Protein AF-A0A9D9R8S7-F1 (afdb_monomer)

Foldseek 3Di:
DKWFWADPVRATQWIKDDDADVPGPFKDWMATDGDHPDQDPVCVVVNVQSVVVNVLPGKMWGDDPPDPKIFIAGPVRDTQWIDDPQWTAGPNDIIGTDDPPDDD

Mean predicted aligned error: 4.28 Å

Secondary structure (DSSP, 8-state):
-EEEEE-TT--EEEEEEEEEETTEEEEEEEEEEE--SS--GGGHHHHHHHHHHHTT-SEEEEEPTTSS-EEEEETT--EEEEEETTEEEETTEEEEEEE-TT--

Sequence (104 aa):
MNYALQTLNGQHLGFLVMAADDGDATAGQCLFRAQSSDPADTALAEYQTLAEVAALSPLYWRFQPGQAVAQIFSAEDALLGHIKDEWLYLSGRQYQLVDLVGIL

Radius of gyration: 13.19 Å; Cα contacts (8 Å, |Δi|>4): 215; chains: 1; bounding box: 31×28×32 Å

Nearest PDB structures (foldseek):
  1zuo-assembly2_B  TM=3.517E-01  e=2.664E+00  Homo sapiens
  1zxu-assembly1_A  TM=3.646E-01  e=2.974E+00  Arabidopsis thaliana
  8vjk-assembly1_B  TM=2.239E-01  e=8.944E+00  Mus musculus

Solvent-accessible surface area (backbone atoms only — not comparable to full-atom values): 5704 Å² total; per-residue (Å²): 91,50,26,39,30,19,41,94,86,66,51,64,36,25,38,40,41,42,45,62,40,93,95,35,92,54,33,28,43,38,47,53,43,60,48,57,97,72,66,51,83,94,42,40,66,55,38,49,53,42,40,57,59,33,70,49,65,61,29,33,37,34,49,43,89,97,48,90,32,39,36,32,25,38,78,83,70,46,80,49,34,37,35,46,95,60,32,38,36,46,85,92,38,70,30,40,52,42,74,60,84,82,85,125

Structure (mmCIF, N/CA/C/O backbone):
data_AF-A0A9D9R8S7-F1
#
_entry.id   AF-A0A9D9R8S7-F1
#
loop_
_atom_site.group_PDB
_atom_site.id
_atom_site.type_symbol
_atom_site.label_atom_id
_atom_site.label_alt_id
_atom_site.label_comp_id
_atom_site.label_asym_id
_atom_site.label_entity_id
_atom_site.label_seq_id
_atom_site.pdbx_PDB_ins_code
_atom_site.Cartn_x
_atom_site.Cartn_y
_atom_site.Cartn_z
_atom_site.occupancy
_atom_site.B_iso_or_equiv
_atom_site.auth_seq_id
_atom_site.auth_comp_id
_atom_site.auth_asym_id
_atom_site.auth_atom_id
_atom_site.pdbx_PDB_model_num
ATOM 1 N N . MET A 1 1 ? -1.588 -3.473 -11.617 1.00 86.12 1 MET A N 1
ATOM 2 C CA . MET A 1 1 ? -2.589 -4.023 -10.677 1.00 86.12 1 MET A CA 1
ATOM 3 C C . MET A 1 1 ? -3.273 -2.859 -9.982 1.00 86.12 1 MET A C 1
ATOM 5 O O . MET A 1 1 ? -2.578 -1.908 -9.639 1.00 86.12 1 MET A O 1
ATOM 9 N N . ASN A 1 2 ? -4.597 -2.903 -9.822 1.00 91.75 2 ASN A N 1
ATOM 10 C CA . ASN A 1 2 ? -5.381 -1.819 -9.224 1.00 91.75 2 ASN A CA 1
ATOM 11 C C . ASN A 1 2 ? -6.215 -2.378 -8.073 1.00 91.75 2 ASN A C 1
ATOM 13 O O . ASN A 1 2 ? -6.975 -3.320 -8.270 1.00 91.75 2 ASN A O 1
ATOM 17 N N . TYR A 1 3 ? -6.101 -1.772 -6.898 1.00 94.81 3 TYR A N 1
ATOM 18 C CA . TYR A 1 3 ? -6.790 -2.212 -5.692 1.00 94.81 3 TYR A CA 1
ATOM 19 C C . TYR A 1 3 ? -7.591 -1.066 -5.087 1.00 94.81 3 TYR A C 1
ATOM 21 O O . TYR A 1 3 ? -7.123 0.075 -5.033 1.00 94.81 3 TYR A O 1
ATOM 29 N N . ALA A 1 4 ? -8.774 -1.380 -4.572 1.00 95.00 4 ALA A N 1
ATOM 30 C CA . ALA A 1 4 ? -9.400 -0.572 -3.540 1.00 95.00 4 ALA A CA 1
ATOM 31 C C . ALA A 1 4 ? -8.755 -0.891 -2.185 1.00 95.00 4 ALA A C 1
ATOM 33 O O . ALA A 1 4 ? -8.424 -2.040 -1.893 1.00 95.00 4 ALA A O 1
ATOM 34 N N . LEU A 1 5 ? -8.602 0.140 -1.361 1.00 95.69 5 LEU A N 1
ATOM 35 C CA . LEU A 1 5 ? -8.109 0.061 0.006 1.00 95.69 5 LEU A CA 1
ATOM 36 C C . LEU A 1 5 ? -9.284 0.199 0.957 1.00 95.69 5 LEU A C 1
ATOM 38 O O . LEU A 1 5 ? -10.045 1.170 0.877 1.00 95.69 5 LEU A O 1
ATOM 42 N N . GLN A 1 6 ? -9.428 -0.773 1.849 1.00 94.69 6 GLN A N 1
ATOM 43 C CA . GLN A 1 6 ? -10.489 -0.786 2.845 1.00 94.69 6 GLN A CA 1
ATOM 44 C C . GLN A 1 6 ? -9.929 -1.029 4.245 1.00 94.69 6 GLN A C 1
ATOM 46 O O . GLN A 1 6 ? -8.877 -1.642 4.421 1.00 94.69 6 GLN A O 1
ATOM 51 N N . THR A 1 7 ? -10.636 -0.556 5.261 1.00 92.12 7 THR A N 1
ATOM 52 C CA . THR A 1 7 ? -10.447 -1.017 6.641 1.00 92.12 7 THR A CA 1
ATOM 53 C C . THR A 1 7 ? -10.895 -2.476 6.798 1.00 92.12 7 THR A C 1
ATOM 55 O O . THR A 1 7 ? -11.617 -3.022 5.966 1.00 92.12 7 THR A O 1
ATOM 58 N N . LEU A 1 8 ? -10.569 -3.086 7.943 1.00 87.69 8 LEU A N 1
ATOM 59 C CA . LEU A 1 8 ? -11.052 -4.422 8.334 1.00 87.69 8 LEU A CA 1
ATOM 60 C C . LEU A 1 8 ? -12.585 -4.562 8.363 1.00 87.69 8 LEU A C 1
ATOM 62 O O . LEU A 1 8 ? -13.097 -5.666 8.216 1.00 87.69 8 LEU A O 1
ATOM 66 N N . ASN A 1 9 ? -13.324 -3.469 8.576 1.00 87.38 9 ASN A N 1
ATOM 67 C CA . ASN A 1 9 ? -14.790 -3.471 8.565 1.00 87.38 9 ASN A CA 1
ATOM 68 C C . ASN A 1 9 ? -15.392 -3.103 7.193 1.00 87.38 9 ASN A C 1
ATOM 70 O O . ASN A 1 9 ? -16.600 -2.894 7.106 1.00 87.38 9 ASN A O 1
ATOM 74 N N . GLY A 1 10 ? -14.575 -3.031 6.135 1.00 8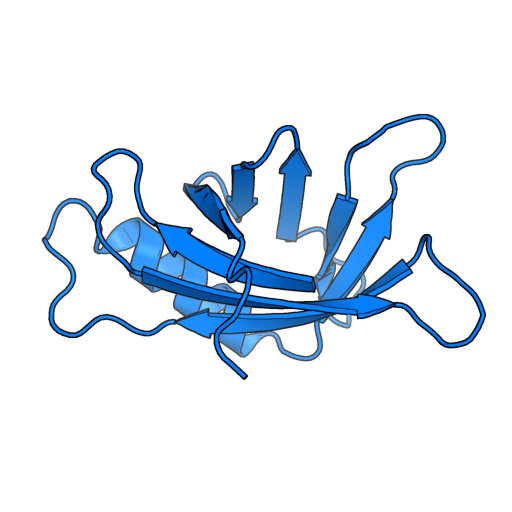8.31 10 GLY A N 1
ATOM 75 C CA . GLY A 1 10 ? -15.025 -2.808 4.758 1.00 88.31 10 GLY A CA 1
ATOM 76 C C . GLY A 1 10 ? -15.269 -1.343 4.382 1.00 88.31 10 GLY A C 1
ATOM 77 O O . GLY A 1 10 ? -15.839 -1.068 3.327 1.00 88.31 10 GLY A O 1
ATOM 78 N N . GLN A 1 11 ? -14.854 -0.380 5.211 1.00 91.12 11 GLN A N 1
ATOM 79 C CA . GLN A 1 11 ? -14.941 1.035 4.856 1.00 91.12 11 GLN A CA 1
ATOM 80 C C . GLN A 1 11 ? -13.883 1.377 3.807 1.00 91.12 11 GLN A C 1
ATOM 82 O O . GLN A 1 11 ? -12.693 1.162 4.022 1.00 91.12 11 GLN A O 1
ATOM 87 N N . HIS A 1 12 ? -14.316 1.940 2.680 1.00 92.94 12 HIS A N 1
ATOM 88 C CA . HIS A 1 12 ? -13.419 2.384 1.618 1.00 92.94 12 HIS A CA 1
ATOM 89 C C . HIS A 1 12 ? -12.611 3.618 2.038 1.00 92.94 12 HIS A C 1
ATOM 91 O O . HIS A 1 12 ? -13.176 4.604 2.512 1.00 92.94 12 HIS A O 1
ATOM 97 N N . LEU A 1 13 ? -11.293 3.557 1.835 1.00 94.69 13 LEU A N 1
ATOM 98 C CA . LEU A 1 13 ? -10.346 4.621 2.181 1.00 94.69 13 LEU A CA 1
ATOM 99 C C . LEU A 1 13 ? -9.619 5.203 0.971 1.00 94.69 13 LEU A C 1
ATOM 101 O O . LEU A 1 13 ? -9.052 6.293 1.068 1.00 94.69 13 LEU A O 1
ATOM 105 N N . GLY A 1 14 ? -9.610 4.492 -0.155 1.00 94.56 14 GLY A N 1
ATOM 106 C CA . GLY A 1 14 ? -8.935 4.949 -1.356 1.00 94.56 14 GLY A CA 1
ATOM 107 C C . GLY A 1 14 ? -8.476 3.822 -2.266 1.00 94.56 14 GLY A C 1
ATOM 108 O O . GLY A 1 14 ? -9.045 2.732 -2.274 1.00 94.56 14 GLY A O 1
ATOM 109 N N . PHE A 1 15 ? -7.425 4.093 -3.034 1.00 95.69 15 PHE A N 1
ATOM 110 C CA . PHE A 1 15 ? -6.927 3.200 -4.075 1.00 95.69 15 PHE A CA 1
ATOM 111 C C . PHE A 1 15 ? -5.407 3.062 -4.044 1.00 95.69 15 PHE A C 1
ATOM 113 O O . PHE A 1 15 ? -4.695 3.998 -3.674 1.00 95.69 15 PHE A O 1
ATOM 120 N N . LEU A 1 16 ? -4.936 1.905 -4.503 1.00 96.19 16 LEU A N 1
ATOM 121 C CA . LEU A 1 16 ? -3.544 1.615 -4.823 1.00 96.19 16 LEU A CA 1
ATOM 122 C C . LEU A 1 16 ? -3.457 1.179 -6.287 1.00 96.19 16 LEU A C 1
ATOM 124 O O . LEU A 1 16 ? -4.104 0.218 -6.699 1.00 96.19 16 LEU A O 1
ATOM 128 N N . VAL A 1 17 ? -2.619 1.861 -7.058 1.00 95.19 17 VAL A N 1
ATOM 129 C CA . VAL A 1 17 ? -2.231 1.464 -8.414 1.0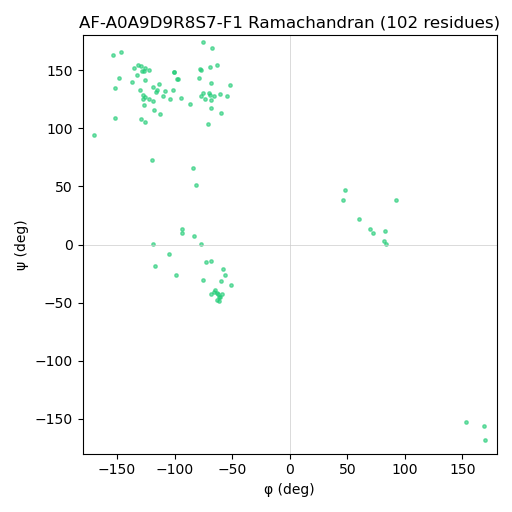0 95.19 17 VAL A CA 1
ATOM 130 C C . VAL A 1 17 ? -0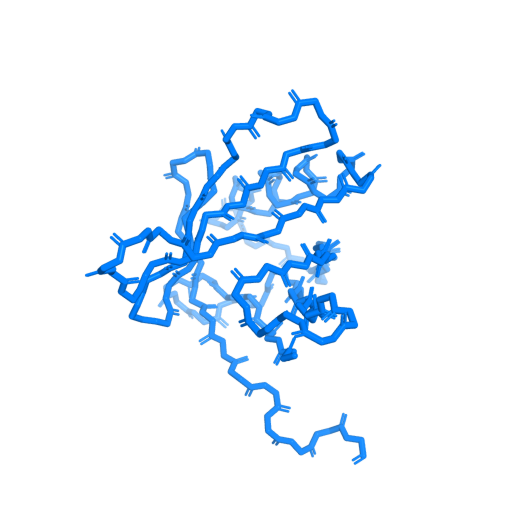.774 1.033 -8.379 1.00 95.19 17 VAL A C 1
ATOM 132 O O . VAL A 1 17 ? 0.073 1.782 -7.906 1.00 95.19 17 VAL A O 1
ATOM 135 N N . MET A 1 18 ? -0.477 -0.159 -8.886 1.00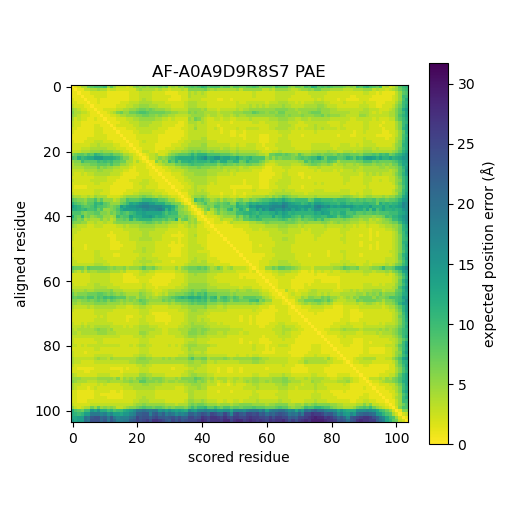 94.56 18 MET A N 1
ATOM 136 C CA . MET A 1 18 ? 0.883 -0.679 -9.037 1.00 94.56 18 MET A CA 1
ATOM 137 C C . MET A 1 18 ? 1.168 -0.935 -10.514 1.00 94.56 18 MET A C 1
ATOM 139 O O . MET A 1 18 ? 0.450 -1.705 -11.163 1.00 94.56 18 MET A O 1
ATOM 143 N N . ALA A 1 19 ? 2.223 -0.318 -11.030 1.00 95.00 19 ALA A N 1
ATOM 144 C CA . ALA A 1 19 ? 2.754 -0.540 -12.367 1.00 95.00 19 ALA A CA 1
ATOM 145 C C . ALA A 1 19 ? 4.156 -1.143 -12.245 1.00 95.00 19 ALA A C 1
ATOM 147 O O . ALA A 1 19 ? 4.950 -0.674 -11.435 1.00 95.00 19 ALA A O 1
ATOM 148 N N . ALA A 1 20 ? 4.428 -2.202 -13.004 1.00 95.44 20 ALA A N 1
ATOM 149 C CA . ALA A 1 20 ? 5.766 -2.775 -13.098 1.00 95.44 20 ALA A CA 1
ATOM 150 C C . ALA A 1 20 ? 6.640 -1.912 -14.012 1.00 95.44 20 ALA A C 1
ATOM 152 O O . ALA A 1 20 ? 6.115 -1.286 -14.936 1.00 95.44 20 ALA A O 1
ATOM 153 N N . ASP A 1 21 ? 7.943 -1.892 -13.756 1.00 93.50 21 ASP A N 1
ATOM 154 C CA . ASP A 1 21 ? 8.898 -1.269 -14.667 1.00 93.50 21 ASP A CA 1
ATOM 155 C C . ASP A 1 21 ? 9.010 -2.086 -15.964 1.00 93.50 21 ASP A C 1
ATOM 157 O O . ASP A 1 21 ? 8.777 -3.300 -16.001 1.00 93.50 21 ASP A O 1
ATOM 161 N N . ASP A 1 22 ? 9.364 -1.412 -17.059 1.00 89.12 22 ASP A N 1
ATOM 162 C CA . ASP A 1 22 ? 9.462 -2.045 -18.373 1.00 89.12 22 ASP A CA 1
ATOM 163 C C . ASP A 1 22 ? 10.485 -3.193 -18.357 1.00 89.12 22 ASP A C 1
ATOM 165 O O . ASP A 1 22 ? 11.692 -2.991 -18.228 1.00 89.12 22 ASP A O 1
ATOM 169 N N . GLY A 1 23 ? 9.985 -4.420 -18.523 1.00 85.44 23 GLY A N 1
ATOM 170 C CA . GLY A 1 23 ? 10.802 -5.634 -18.550 1.00 85.44 23 GLY A CA 1
ATOM 171 C C . GLY A 1 23 ? 11.163 -6.219 -17.180 1.00 85.44 23 GLY A C 1
ATOM 172 O O . GLY A 1 23 ? 11.806 -7.269 -17.155 1.00 85.44 23 GLY A O 1
ATOM 173 N N . ASP A 1 24 ? 10.721 -5.621 -16.069 1.00 88.00 24 ASP A N 1
ATOM 174 C CA . ASP A 1 24 ? 10.927 -6.151 -14.717 1.00 88.00 24 ASP A CA 1
ATOM 175 C C . ASP A 1 24 ? 9.599 -6.286 -13.960 1.00 88.00 24 ASP A C 1
ATOM 177 O O . ASP A 1 24 ? 9.018 -5.324 -13.473 1.00 88.00 24 ASP A O 1
ATOM 181 N N . ALA A 1 25 ? 9.123 -7.525 -13.818 1.00 87.69 25 ALA A N 1
ATOM 182 C CA . ALA A 1 25 ? 7.906 -7.827 -13.065 1.00 87.69 25 ALA A CA 1
ATOM 183 C C . ALA A 1 25 ? 8.107 -7.800 -11.537 1.00 87.69 25 ALA A C 1
ATOM 185 O O . ALA A 1 25 ? 7.171 -8.111 -10.797 1.00 87.69 25 ALA A O 1
ATOM 186 N N . THR A 1 26 ? 9.317 -7.505 -11.055 1.00 92.12 26 THR A N 1
ATOM 187 C CA . THR A 1 26 ? 9.672 -7.565 -9.635 1.00 92.12 26 THR A CA 1
ATOM 188 C C . THR A 1 26 ? 9.792 -6.216 -8.952 1.00 92.12 26 THR A C 1
ATOM 190 O O . THR A 1 26 ? 9.876 -6.175 -7.722 1.00 92.12 26 THR A O 1
ATOM 193 N N . ALA A 1 27 ? 9.737 -5.132 -9.716 1.00 95.25 27 ALA A N 1
ATOM 194 C CA . ALA A 1 27 ? 9.762 -3.776 -9.211 1.00 95.25 27 ALA A CA 1
ATOM 195 C C . ALA A 1 27 ? 8.915 -2.852 -10.086 1.00 95.25 27 ALA A C 1
ATOM 197 O O . ALA A 1 27 ? 8.526 -3.193 -11.203 1.00 95.25 27 ALA A O 1
ATOM 198 N N . GLY A 1 28 ? 8.621 -1.672 -9.559 1.00 96.62 28 GLY A N 1
ATOM 199 C CA . GLY A 1 28 ? 8.063 -0.594 -10.349 1.00 96.62 28 GLY A CA 1
ATOM 200 C C . GLY A 1 28 ? 7.554 0.560 -9.512 1.00 96.62 28 GLY A C 1
ATOM 201 O O . GLY A 1 28 ? 7.973 0.771 -8.373 1.00 96.62 28 GLY A O 1
ATOM 202 N N . GLN A 1 29 ? 6.624 1.317 -10.081 1.00 96.94 29 GLN A N 1
ATOM 203 C CA . GLN A 1 29 ? 6.024 2.482 -9.442 1.00 96.94 29 GLN A CA 1
ATOM 204 C C . GLN A 1 29 ? 4.654 2.151 -8.865 1.00 96.94 29 GLN A C 1
ATOM 206 O O . GLN A 1 29 ? 3.900 1.328 -9.395 1.00 96.94 29 GLN A O 1
ATOM 211 N N . CYS A 1 30 ? 4.301 2.822 -7.775 1.00 96.38 30 CYS A N 1
ATOM 212 C CA . CYS A 1 30 ? 2.953 2.772 -7.239 1.00 96.38 30 CYS A CA 1
ATOM 213 C C . CYS A 1 30 ? 2.407 4.162 -6.925 1.00 96.38 30 CYS A C 1
ATOM 215 O O . CYS A 1 30 ? 3.144 5.101 -6.637 1.00 96.38 30 CYS A O 1
ATOM 217 N N . LEU A 1 31 ? 1.084 4.272 -6.948 1.00 96.31 31 LEU A N 1
ATOM 218 C CA . LEU A 1 31 ? 0.351 5.474 -6.588 1.00 96.31 31 LEU A CA 1
ATOM 219 C C . LEU A 1 31 ? -0.709 5.116 -5.552 1.00 96.31 31 LEU A C 1
ATOM 221 O O . LEU A 1 31 ? -1.527 4.222 -5.781 1.00 96.31 31 LEU A O 1
ATOM 225 N N . PHE A 1 32 ? -0.729 5.864 -4.453 1.00 95.75 32 PHE A N 1
ATOM 226 C CA . PHE A 1 32 ? -1.855 5.873 -3.529 1.00 95.75 32 PHE A CA 1
ATOM 227 C C . PHE A 1 32 ? 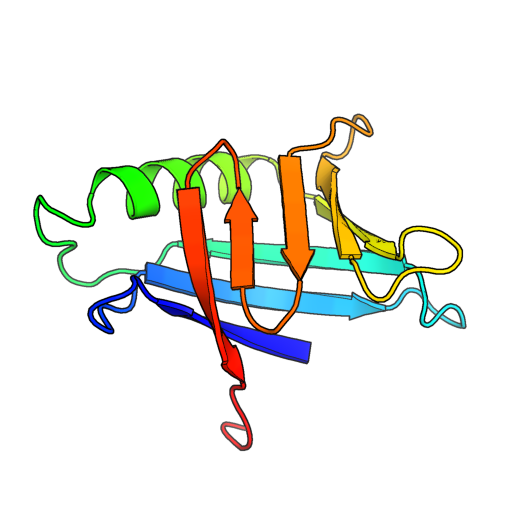-2.748 7.070 -3.810 1.00 95.75 32 PHE A C 1
ATOM 229 O O . PHE A 1 32 ? -2.278 8.175 -4.078 1.00 95.75 32 PHE A O 1
ATOM 236 N N . ARG A 1 33 ? -4.054 6.859 -3.688 1.00 95.00 33 ARG A N 1
ATOM 237 C CA . ARG A 1 33 ? -5.038 7.936 -3.666 1.00 95.00 33 ARG A CA 1
ATOM 238 C C . ARG A 1 33 ? -5.937 7.743 -2.460 1.00 95.00 33 ARG A C 1
ATOM 240 O O . ARG A 1 33 ? -6.775 6.849 -2.479 1.00 95.00 33 ARG A O 1
ATOM 247 N N . ALA A 1 34 ? -5.787 8.590 -1.446 1.00 93.44 34 ALA A N 1
ATOM 248 C CA . ALA A 1 34 ? -6.756 8.672 -0.361 1.00 93.44 34 ALA A CA 1
ATOM 249 C C . ALA A 1 34 ? -8.071 9.255 -0.904 1.00 93.44 34 ALA A C 1
ATOM 251 O O . ALA A 1 34 ? -8.083 10.320 -1.526 1.00 93.44 34 ALA A O 1
ATOM 252 N N . GLN A 1 35 ? -9.171 8.534 -0.720 1.00 91.38 35 GLN A N 1
ATOM 253 C CA . GLN A 1 35 ? -10.498 8.954 -1.149 1.00 91.38 35 GLN A CA 1
ATOM 254 C C . GLN A 1 35 ? -11.549 8.328 -0.233 1.00 91.38 35 GLN A C 1
ATOM 256 O O . GLN A 1 35 ? -11.820 7.134 -0.299 1.00 91.38 35 GL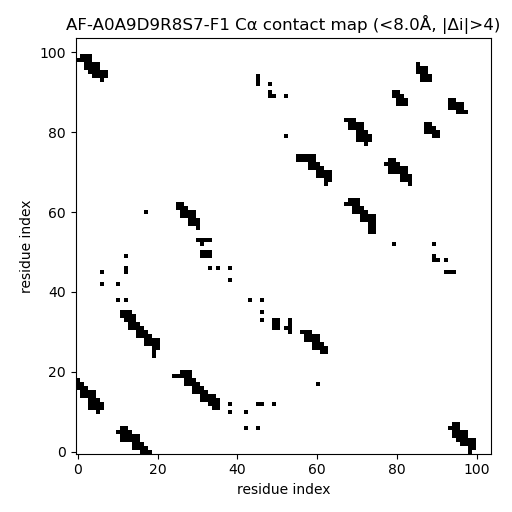N A O 1
ATOM 261 N N . SER A 1 36 ? -12.172 9.162 0.595 1.00 84.38 36 SER A N 1
ATOM 262 C CA . SER A 1 36 ? -13.309 8.789 1.433 1.00 84.38 36 SER A CA 1
ATOM 263 C C . SER A 1 36 ? -14.353 9.900 1.372 1.00 84.38 36 SER A C 1
ATOM 265 O O . SER A 1 36 ? -13.996 11.077 1.329 1.00 84.38 36 SER A O 1
ATOM 267 N N . SER A 1 37 ? -15.636 9.539 1.316 1.00 70.31 37 SER A N 1
ATOM 268 C CA . SER A 1 37 ? -16.740 10.508 1.339 1.00 70.31 37 SER A CA 1
ATOM 269 C C . SER A 1 37 ? -16.987 11.077 2.736 1.00 70.31 37 SER A C 1
ATOM 271 O O . SER A 1 37 ? -17.433 12.213 2.845 1.00 70.31 37 SER A O 1
ATOM 273 N N . ASP A 1 38 ? -16.702 10.282 3.770 1.00 75.94 38 ASP A N 1
ATOM 274 C CA . ASP A 1 38 ? -16.749 10.644 5.189 1.00 75.94 38 ASP A CA 1
ATOM 275 C C . ASP A 1 38 ? -16.098 9.492 5.987 1.00 75.94 38 ASP A C 1
ATOM 277 O O . ASP A 1 38 ? -16.736 8.451 6.198 1.00 75.94 38 ASP A O 1
ATOM 281 N N . PRO A 1 39 ? -14.789 9.550 6.306 1.00 75.00 39 PRO A N 1
ATOM 282 C CA . PRO A 1 39 ? -14.165 8.502 7.099 1.00 75.00 39 PRO A CA 1
ATOM 283 C C . PRO A 1 39 ? -14.782 8.520 8.500 1.00 75.00 39 PRO A C 1
ATOM 285 O O . PRO A 1 39 ? -14.807 9.556 9.155 1.00 75.00 39 PRO A O 1
ATOM 288 N N . ALA A 1 40 ? -15.259 7.367 8.975 1.00 80.50 40 ALA A N 1
ATOM 289 C CA . ALA A 1 40 ? -15.735 7.269 10.349 1.00 80.50 40 ALA A CA 1
ATOM 290 C C . ALA A 1 40 ? -14.555 7.544 11.291 1.00 80.50 40 ALA A C 1
ATOM 292 O O . ALA A 1 40 ? -13.412 7.261 10.926 1.00 80.50 40 ALA A O 1
ATOM 293 N N . ASP A 1 41 ? -14.807 8.010 12.517 1.00 78.06 41 ASP A N 1
ATOM 294 C CA . ASP A 1 41 ? -13.738 8.268 13.499 1.00 78.06 41 ASP A CA 1
ATOM 295 C C . ASP A 1 41 ? -12.797 7.063 13.670 1.00 78.06 41 ASP A C 1
ATOM 297 O O . ASP A 1 41 ? -11.585 7.212 13.818 1.00 78.06 41 ASP A O 1
ATOM 301 N N . THR A 1 42 ? -13.345 5.848 13.569 1.00 80.12 42 THR A N 1
ATOM 302 C CA . THR A 1 42 ? -12.601 4.584 13.661 1.00 80.12 42 THR A CA 1
ATOM 303 C C . THR A 1 42 ? -11.656 4.310 12.492 1.00 80.12 42 THR A C 1
ATOM 305 O O . THR A 1 42 ? -10.849 3.395 12.595 1.00 80.12 42 THR A O 1
ATOM 308 N N . ALA A 1 43 ? -11.787 5.040 11.386 1.00 88.00 43 ALA A N 1
ATOM 309 C CA . ALA A 1 43 ? -10.996 4.898 10.165 1.00 88.00 43 ALA A CA 1
ATOM 310 C C . ALA A 1 43 ? -10.204 6.172 9.816 1.00 88.00 43 ALA A C 1
ATOM 312 O O . ALA A 1 43 ? -9.518 6.230 8.793 1.00 88.00 43 ALA A O 1
ATOM 313 N N . LEU A 1 44 ? -10.322 7.219 10.642 1.00 90.56 44 LEU A N 1
ATOM 314 C CA . LEU A 1 44 ? -9.702 8.516 10.396 1.00 90.56 44 LEU A CA 1
ATOM 315 C C . LEU A 1 44 ? -8.174 8.423 10.412 1.00 90.56 44 LEU A C 1
ATOM 317 O O . LEU A 1 44 ? -7.517 9.042 9.579 1.00 90.56 44 LEU A O 1
ATOM 321 N N . ALA A 1 45 ? -7.609 7.630 11.324 1.00 91.88 45 ALA A N 1
ATOM 322 C CA . ALA A 1 45 ? -6.164 7.474 11.435 1.00 91.88 45 ALA A CA 1
ATOM 323 C C . ALA A 1 45 ? -5.573 6.733 10.223 1.00 91.88 45 ALA A C 1
ATOM 325 O O . ALA A 1 45 ? -4.551 7.145 9.683 1.00 91.88 45 ALA A O 1
ATOM 326 N N . GLU A 1 46 ? -6.236 5.674 9.759 1.00 93.56 46 GLU A N 1
ATOM 327 C CA . GLU A 1 46 ? -5.895 4.948 8.535 1.00 93.56 46 GLU A CA 1
ATOM 328 C C . GLU A 1 46 ? -6.000 5.874 7.317 1.00 93.56 46 GLU A C 1
ATOM 330 O O . GLU A 1 46 ? -5.092 5.934 6.492 1.00 93.56 46 GLU A O 1
ATOM 335 N N . TYR A 1 47 ? -7.071 6.664 7.220 1.00 94.31 47 TYR A N 1
ATOM 336 C CA . TYR A 1 47 ? -7.224 7.640 6.143 1.00 94.31 47 TYR A CA 1
ATOM 337 C C . TYR A 1 47 ? -6.105 8.697 6.143 1.00 94.31 47 TYR A C 1
ATOM 339 O O . TYR A 1 47 ? -5.539 8.990 5.091 1.00 94.31 47 TYR A O 1
ATOM 347 N N . GLN A 1 48 ? -5.757 9.249 7.310 1.00 94.50 48 GLN A N 1
ATOM 348 C CA . GLN A 1 48 ? -4.683 10.238 7.455 1.00 94.50 48 GLN A CA 1
ATOM 349 C C . GLN A 1 48 ? -3.323 9.657 7.064 1.00 94.50 48 GLN A C 1
ATOM 351 O O . GLN A 1 48 ? -2.630 10.248 6.241 1.00 94.50 48 GLN A O 1
ATOM 356 N N . THR A 1 49 ? -2.978 8.467 7.565 1.00 94.88 49 THR A N 1
ATOM 357 C CA . THR A 1 49 ? -1.740 7.773 7.181 1.00 94.88 49 THR A CA 1
ATOM 358 C C . THR A 1 49 ? -1.683 7.514 5.675 1.00 94.88 49 THR A C 1
ATOM 360 O O . THR A 1 49 ? -0.646 7.736 5.050 1.00 94.88 49 THR A O 1
ATOM 363 N N . LEU A 1 50 ? -2.788 7.082 5.060 1.00 95.44 50 LEU A N 1
ATOM 364 C CA . LEU A 1 50 ? -2.851 6.885 3.613 1.00 95.44 50 LEU A CA 1
ATOM 365 C C . LEU A 1 50 ? -2.640 8.200 2.846 1.00 95.44 50 LEU A C 1
ATOM 367 O O . LEU A 1 50 ? -1.918 8.213 1.850 1.00 95.44 50 LEU A O 1
ATOM 371 N N . ALA A 1 51 ? -3.249 9.298 3.299 1.00 94.88 51 ALA A N 1
ATOM 372 C CA . ALA A 1 51 ? -3.106 10.614 2.679 1.00 94.88 51 ALA A CA 1
ATOM 373 C C . ALA A 1 51 ? -1.674 11.162 2.794 1.00 94.88 51 ALA A C 1
ATOM 375 O O . ALA A 1 51 ? -1.147 11.703 1.823 1.00 94.88 51 ALA A O 1
ATOM 376 N N . GLU A 1 52 ? -1.030 10.979 3.947 1.00 95.19 52 GLU A N 1
ATOM 377 C CA . GLU A 1 52 ? 0.371 11.344 4.172 1.00 95.19 52 GLU A CA 1
ATOM 378 C C . GLU A 1 52 ? 1.304 10.568 3.243 1.00 95.19 52 GLU A C 1
ATOM 380 O O . GLU A 1 52 ? 2.128 11.169 2.558 1.00 95.19 52 GLU A O 1
ATOM 385 N N . VAL A 1 53 ? 1.139 9.245 3.151 1.00 95.19 53 VAL A N 1
ATOM 386 C CA . VAL A 1 53 ? 1.945 8.412 2.247 1.00 95.19 53 VAL A CA 1
ATOM 387 C C . VAL A 1 53 ? 1.698 8.788 0.785 1.00 9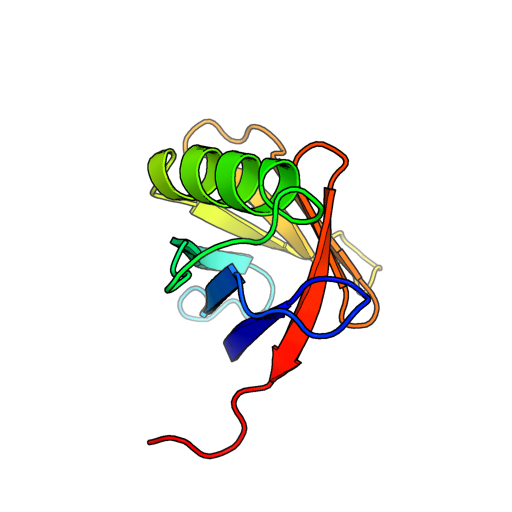5.19 53 VAL A C 1
ATOM 389 O O . VAL A 1 53 ? 2.652 8.902 0.019 1.00 95.19 53 VAL A O 1
ATOM 392 N N . ALA A 1 54 ? 0.448 9.044 0.390 1.00 94.50 54 ALA A N 1
ATOM 393 C CA . ALA A 1 54 ? 0.114 9.483 -0.966 1.00 94.50 54 ALA A CA 1
ATOM 394 C C . ALA A 1 54 ? 0.804 10.805 -1.354 1.00 94.50 54 ALA A C 1
ATOM 396 O O . ALA A 1 54 ? 1.144 11.002 -2.521 1.00 94.50 54 ALA A O 1
ATOM 397 N N . ALA A 1 55 ? 1.050 11.694 -0.387 1.00 95.12 55 ALA A N 1
ATOM 398 C CA . ALA A 1 55 ? 1.732 12.966 -0.614 1.00 95.12 55 ALA A CA 1
ATOM 399 C C . ALA A 1 55 ? 3.246 12.824 -0.871 1.00 95.12 55 ALA A C 1
ATOM 401 O O . ALA A 1 55 ? 3.856 13.762 -1.377 1.00 95.12 55 ALA A O 1
ATOM 402 N N . LEU A 1 56 ? 3.849 11.664 -0.577 1.00 94.56 56 LEU A N 1
ATOM 403 C CA . LEU A 1 56 ? 5.279 11.387 -0.786 1.00 94.56 56 LEU A CA 1
ATOM 404 C C . LEU A 1 56 ? 5.626 10.958 -2.225 1.00 94.56 56 LEU A C 1
ATOM 406 O O . LEU A 1 56 ? 6.755 10.550 -2.482 1.00 94.56 56 LEU A O 1
ATOM 410 N N . SER A 1 57 ? 4.663 11.021 -3.150 1.00 89.31 57 SER A N 1
ATOM 411 C CA . SER A 1 57 ? 4.843 10.650 -4.558 1.00 89.31 57 SER A CA 1
ATOM 412 C C . SER A 1 57 ? 6.063 11.348 -5.202 1.00 89.31 57 SER A C 1
ATOM 414 O O . SER A 1 57 ? 6.229 12.557 -5.017 1.00 89.31 57 SER A O 1
ATOM 416 N N . PRO A 1 58 ? 6.883 10.644 -6.010 1.00 94.31 58 PRO A N 1
ATOM 417 C CA . PRO A 1 58 ? 6.684 9.276 -6.493 1.00 94.31 58 PRO A CA 1
ATOM 418 C C . PRO A 1 58 ? 7.013 8.201 -5.451 1.00 94.31 58 PRO A C 1
ATOM 420 O O . PRO A 1 58 ? 7.877 8.378 -4.593 1.00 94.31 58 PRO A O 1
ATOM 423 N N . LEU A 1 59 ? 6.322 7.065 -5.563 1.00 97.00 59 LEU A N 1
ATOM 424 C CA . LEU A 1 59 ? 6.527 5.888 -4.724 1.00 97.00 59 LEU A CA 1
ATOM 425 C C . LEU A 1 59 ? 6.864 4.675 -5.579 1.00 97.00 59 LEU A C 1
ATOM 427 O O . LEU A 1 59 ? 6.396 4.537 -6.713 1.00 97.00 59 LEU A O 1
ATOM 431 N N . TYR A 1 60 ? 7.632 3.771 -4.992 1.00 97.44 60 TYR A N 1
ATOM 432 C CA . TYR A 1 60 ? 8.161 2.596 -5.664 1.00 97.44 60 TYR A CA 1
ATOM 433 C C . TYR A 1 60 ? 7.797 1.339 -4.897 1.00 97.44 60 TYR A C 1
ATOM 435 O O . TYR A 1 60 ? 7.647 1.363 -3.676 1.00 97.44 60 TYR A O 1
ATOM 443 N N . TRP A 1 61 ? 7.690 0.225 -5.606 1.00 97.31 61 TRP A N 1
ATOM 444 C CA . TRP A 1 61 ? 7.549 -1.087 -5.003 1.00 97.31 61 TRP A CA 1
ATOM 445 C C . TRP A 1 61 ? 8.610 -2.041 -5.544 1.00 97.31 61 TRP A C 1
ATOM 447 O O . TRP A 1 61 ? 9.037 -1.922 -6.689 1.00 97.31 61 TRP A O 1
ATOM 457 N N . ARG A 1 62 ? 9.037 -2.997 -4.717 1.00 96.94 62 ARG A N 1
ATOM 458 C CA . ARG A 1 62 ? 9.892 -4.120 -5.135 1.00 96.94 62 ARG A CA 1
ATOM 459 C C . ARG A 1 62 ? 9.596 -5.367 -4.318 1.00 96.94 62 ARG A C 1
ATOM 461 O O . ARG A 1 62 ? 9.336 -5.263 -3.118 1.00 96.94 62 ARG A O 1
ATOM 468 N N . PHE A 1 63 ? 9.639 -6.544 -4.934 1.00 95.88 63 PHE A N 1
ATOM 469 C CA . PHE A 1 63 ? 9.546 -7.796 -4.188 1.00 95.88 63 PHE A CA 1
ATOM 470 C C . PHE A 1 63 ? 10.790 -8.008 -3.333 1.00 95.88 63 PHE A C 1
ATOM 472 O O . PHE A 1 63 ? 11.925 -7.792 -3.758 1.00 95.88 63 PHE A O 1
ATOM 479 N N . GLN A 1 64 ? 10.569 -8.491 -2.118 1.00 94.12 64 GLN A N 1
ATOM 480 C CA . GLN A 1 64 ? 11.635 -8.990 -1.278 1.00 94.12 64 GLN A CA 1
ATOM 481 C C . GLN A 1 64 ? 12.185 -10.296 -1.886 1.00 94.12 64 GLN A C 1
ATOM 483 O O . GLN A 1 64 ? 11.411 -11.218 -2.157 1.00 94.12 64 GLN A O 1
ATOM 488 N N . PRO A 1 65 ? 13.510 -10.423 -2.089 1.00 89.88 65 PRO A N 1
ATOM 489 C CA . PRO A 1 65 ? 14.093 -11.614 -2.697 1.00 89.88 65 PRO A CA 1
ATOM 490 C C . PRO A 1 65 ? 13.693 -12.907 -1.977 1.00 89.88 65 PRO A C 1
ATOM 492 O O . PRO A 1 65 ? 13.849 -13.035 -0.762 1.00 89.88 65 PRO A O 1
ATOM 495 N N . GLY A 1 66 ? 13.179 -13.874 -2.742 1.00 89.25 66 GLY A N 1
ATOM 496 C CA . GLY A 1 66 ? 12.759 -15.179 -2.225 1.00 89.25 66 GLY A CA 1
ATOM 497 C C . GLY A 1 66 ? 11.469 -15.164 -1.396 1.00 89.25 66 GLY A C 1
ATOM 498 O O . GLY A 1 66 ? 11.156 -16.172 -0.765 1.00 89.25 66 GLY A O 1
ATOM 499 N N . GLN A 1 67 ? 10.723 -14.055 -1.377 1.00 89.19 67 GLN A N 1
ATOM 500 C CA . GLN A 1 67 ? 9.466 -13.930 -0.642 1.00 89.19 67 GLN A CA 1
ATOM 501 C C . GLN A 1 67 ? 8.370 -13.306 -1.510 1.00 89.19 67 GLN A C 1
ATOM 503 O O . GLN A 1 67 ? 8.618 -12.403 -2.303 1.00 89.19 67 GLN A O 1
ATOM 508 N N . ALA A 1 68 ? 7.127 -13.744 -1.311 1.00 89.00 68 ALA A N 1
ATOM 509 C CA . ALA A 1 68 ? 5.947 -13.133 -1.925 1.00 89.00 68 ALA A CA 1
ATOM 510 C C . ALA A 1 68 ? 5.501 -11.877 -1.144 1.00 89.00 68 ALA A C 1
ATOM 512 O O . ALA A 1 68 ? 4.353 -11.767 -0.721 1.00 89.00 68 ALA A O 1
ATOM 513 N N . VAL A 1 69 ? 6.438 -10.961 -0.885 1.00 94.25 69 VAL A N 1
ATOM 514 C CA . VAL A 1 69 ? 6.211 -9.717 -0.133 1.00 94.25 69 VAL A CA 1
ATOM 515 C C . VAL A 1 69 ? 6.708 -8.554 -0.975 1.00 94.25 69 VAL A C 1
ATOM 517 O O . VAL A 1 69 ? 7.891 -8.509 -1.302 1.00 94.25 69 VAL A O 1
ATOM 520 N N . ALA A 1 70 ? 5.831 -7.614 -1.325 1.00 95.69 70 ALA A N 1
ATOM 521 C CA . ALA A 1 70 ? 6.232 -6.384 -2.010 1.00 95.69 70 ALA A CA 1
ATOM 522 C C . ALA A 1 70 ? 6.457 -5.276 -0.981 1.00 95.69 70 ALA A C 1
ATOM 524 O O . ALA A 1 70 ? 5.583 -5.002 -0.169 1.00 95.69 70 ALA A O 1
ATOM 525 N N . GLN A 1 71 ? 7.618 -4.639 -0.992 1.00 97.25 71 GLN A N 1
ATOM 526 C CA . GLN A 1 71 ? 7.956 -3.519 -0.118 1.00 97.25 71 GLN A CA 1
ATOM 527 C C . GLN A 1 71 ? 7.725 -2.198 -0.849 1.00 97.25 71 GLN A C 1
ATOM 529 O O . GLN A 1 71 ? 8.003 -2.119 -2.042 1.00 97.25 71 GLN A O 1
ATOM 534 N N . ILE A 1 72 ? 7.236 -1.182 -0.137 1.00 97.25 72 ILE A N 1
ATOM 535 C CA . ILE A 1 72 ? 6.911 0.147 -0.668 1.00 97.25 72 ILE A CA 1
ATOM 536 C C . ILE A 1 72 ? 7.935 1.167 -0.172 1.00 97.25 72 ILE A C 1
ATOM 538 O O . ILE A 1 72 ? 8.205 1.233 1.029 1.00 97.25 72 ILE A O 1
ATOM 542 N N . PHE A 1 73 ? 8.454 1.988 -1.080 1.00 97.31 73 PHE A N 1
ATOM 543 C CA . PHE A 1 73 ? 9.505 2.967 -0.824 1.00 97.31 73 PHE A CA 1
ATOM 544 C C . PHE A 1 73 ? 9.119 4.363 -1.312 1.00 97.31 73 PHE A C 1
ATOM 546 O O . PHE A 1 73 ? 8.401 4.508 -2.303 1.00 97.31 73 PHE A O 1
ATOM 553 N N . SER A 1 74 ? 9.623 5.389 -0.627 1.00 96.69 74 SER A N 1
ATOM 554 C CA . SER A 1 74 ? 9.617 6.763 -1.135 1.00 96.69 74 SER A CA 1
ATOM 555 C C . SER A 1 74 ? 10.686 6.968 -2.216 1.00 96.69 74 SER A C 1
ATOM 557 O O . SER A 1 74 ? 11.539 6.108 -2.440 1.00 96.69 74 SER A O 1
ATOM 559 N N . ALA A 1 75 ? 10.693 8.148 -2.837 1.00 95.25 75 ALA A N 1
ATOM 560 C CA . ALA A 1 75 ? 11.760 8.572 -3.746 1.00 95.25 75 ALA A CA 1
ATOM 561 C C . ALA A 1 75 ? 13.167 8.593 -3.119 1.00 95.25 75 ALA A C 1
ATOM 563 O O . ALA A 1 75 ? 14.159 8.519 -3.839 1.00 95.25 75 ALA A O 1
ATOM 564 N N . GLU A 1 76 ? 13.261 8.668 -1.790 1.00 95.75 76 GLU A N 1
ATOM 565 C CA . GLU A 1 76 ? 14.524 8.652 -1.039 1.00 95.75 76 GLU A CA 1
ATOM 566 C C . GLU A 1 76 ? 14.926 7.233 -0.581 1.00 95.75 76 GLU A C 1
ATOM 568 O O . GLU A 1 76 ? 15.801 7.083 0.266 1.00 95.75 76 GLU A O 1
ATOM 573 N N . ASP A 1 77 ? 14.279 6.185 -1.114 1.00 94.50 77 ASP A N 1
ATOM 574 C CA . ASP A 1 77 ? 14.466 4.767 -0.745 1.00 94.50 77 ASP A CA 1
ATOM 575 C C . ASP A 1 77 ? 14.145 4.465 0.737 1.00 94.50 77 ASP A C 1
ATOM 577 O O . ASP A 1 77 ? 14.577 3.461 1.308 1.00 94.50 77 ASP A O 1
ATOM 581 N N . ALA A 1 78 ? 13.335 5.316 1.382 1.00 95.56 78 ALA A N 1
ATOM 582 C CA . ALA A 1 78 ? 12.822 5.059 2.725 1.00 95.56 78 ALA A CA 1
ATOM 583 C C . ALA A 1 78 ? 11.680 4.035 2.671 1.00 95.56 78 ALA A C 1
ATOM 585 O O . ALA A 1 78 ? 10.711 4.225 1.937 1.00 95.56 78 ALA A O 1
ATOM 586 N N . LEU A 1 79 ? 11.772 2.965 3.470 1.00 96.12 79 LEU A N 1
ATOM 587 C CA . LEU A 1 79 ? 10.726 1.943 3.572 1.00 96.12 79 LEU A CA 1
ATOM 588 C C . LEU A 1 79 ? 9.476 2.520 4.253 1.00 96.12 79 LEU A C 1
ATOM 590 O O . LEU A 1 79 ? 9.513 2.875 5.430 1.00 96.12 79 LEU A O 1
ATOM 594 N N . LEU A 1 80 ? 8.361 2.552 3.528 1.00 96.62 80 LEU A N 1
ATOM 595 C CA . LEU A 1 80 ? 7.071 3.057 4.013 1.00 96.62 80 LEU A CA 1
ATOM 596 C C . LEU A 1 80 ? 6.139 1.932 4.475 1.00 96.62 80 LEU A C 1
ATOM 598 O O . LEU A 1 80 ? 5.253 2.142 5.308 1.00 96.62 80 LEU A O 1
ATOM 602 N N . GLY A 1 81 ? 6.325 0.731 3.927 1.00 96.69 81 GLY A N 1
ATOM 603 C CA . GLY A 1 81 ? 5.423 -0.377 4.188 1.00 96.69 81 GLY A CA 1
ATOM 604 C C . GLY A 1 81 ? 5.639 -1.593 3.304 1.00 96.69 81 GLY A C 1
ATOM 605 O O . GLY A 1 81 ? 6.648 -1.708 2.610 1.00 96.69 81 GLY A O 1
ATOM 606 N N . HIS A 1 82 ? 4.687 -2.520 3.345 1.00 97.31 82 HIS A N 1
ATOM 607 C CA . HIS A 1 82 ? 4.724 -3.730 2.531 1.00 97.31 82 HIS A CA 1
ATOM 608 C C . HIS A 1 82 ? 3.332 -4.301 2.251 1.00 97.31 82 HIS A C 1
ATOM 610 O O . HIS A 1 82 ? 2.364 -3.983 2.938 1.00 97.31 82 HIS A O 1
ATOM 616 N N . ILE A 1 83 ? 3.257 -5.172 1.250 1.00 96.75 83 ILE A N 1
ATOM 617 C CA . ILE A 1 83 ? 2.080 -5.935 0.855 1.00 96.75 83 ILE A CA 1
ATOM 618 C C . ILE A 1 83 ? 2.365 -7.419 1.061 1.00 96.75 83 ILE A C 1
ATOM 620 O O . ILE A 1 83 ? 3.404 -7.920 0.618 1.00 96.75 83 ILE A O 1
ATOM 624 N N . LYS A 1 84 ? 1.436 -8.117 1.715 1.00 95.44 84 LYS A N 1
ATOM 625 C CA . LYS A 1 84 ? 1.483 -9.561 1.953 1.00 95.44 84 LYS A CA 1
ATOM 626 C C . LYS A 1 84 ? 0.066 -10.123 2.080 1.00 95.44 84 LYS A C 1
ATOM 628 O O . LYS A 1 84 ? -0.736 -9.549 2.804 1.00 95.44 84 LYS A O 1
ATOM 633 N N . ASP A 1 85 ? -0.212 -11.251 1.422 1.00 90.88 85 ASP A N 1
ATOM 634 C CA . ASP A 1 85 ? -1.468 -12.012 1.551 1.00 90.88 85 ASP A CA 1
ATOM 635 C C . ASP A 1 85 ? -2.742 -11.138 1.446 1.00 90.88 85 ASP A 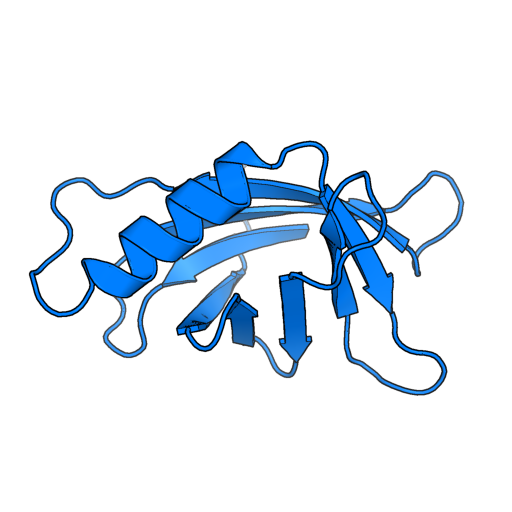C 1
ATOM 637 O O . ASP A 1 85 ? -3.632 -11.239 2.282 1.00 90.88 85 ASP A O 1
ATOM 641 N N . GLU A 1 86 ? -2.808 -10.251 0.441 1.00 92.25 86 GLU A N 1
ATOM 642 C CA . GLU A 1 86 ? -3.913 -9.287 0.204 1.00 92.25 86 GLU A CA 1
ATOM 643 C C . GLU A 1 86 ? -4.036 -8.145 1.229 1.00 92.25 86 GLU A C 1
ATOM 645 O O . GLU A 1 86 ? -5.012 -7.395 1.237 1.00 92.25 86 GLU A O 1
ATOM 650 N N . TRP A 1 87 ? -3.022 -7.948 2.067 1.00 96.12 87 TRP A N 1
ATOM 651 C CA . TRP A 1 87 ? -2.962 -6.845 3.019 1.00 96.12 87 TRP A CA 1
ATOM 652 C C . TRP A 1 87 ? -1.841 -5.885 2.678 1.00 96.12 87 TRP A C 1
ATOM 654 O O . TRP A 1 87 ? -0.724 -6.295 2.371 1.00 96.12 87 TRP A O 1
ATOM 664 N N . LEU A 1 88 ? -2.138 -4.597 2.791 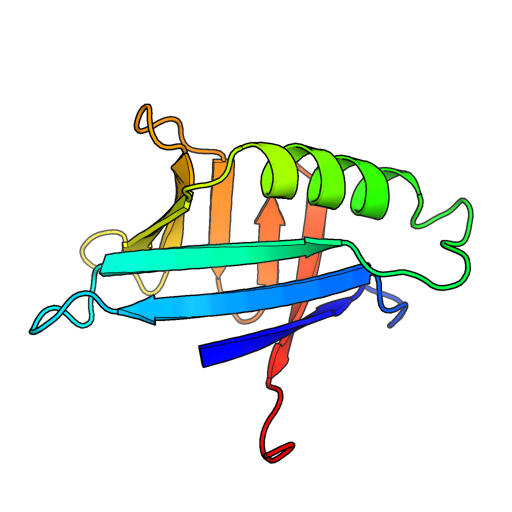1.00 97.38 88 LEU A N 1
ATOM 665 C CA . LEU A 1 88 ? -1.168 -3.517 2.774 1.00 97.38 88 LEU A CA 1
ATOM 666 C C . LEU A 1 88 ? -0.924 -3.043 4.205 1.00 97.38 88 LEU A C 1
ATOM 668 O O . LEU A 1 88 ? -1.863 -2.761 4.947 1.00 97.38 88 LEU A O 1
ATOM 672 N N . TYR A 1 89 ? 0.344 -2.887 4.558 1.00 96.69 89 TYR A N 1
ATOM 673 C CA . TYR A 1 89 ? 0.794 -2.349 5.832 1.00 96.69 89 TYR A CA 1
ATOM 674 C C . TYR A 1 89 ? 1.584 -1.067 5.573 1.00 96.69 89 TYR A C 1
ATOM 676 O O . TYR A 1 89 ? 2.642 -1.135 4.955 1.00 96.69 89 TYR A O 1
ATOM 684 N N . LEU A 1 90 ? 1.100 0.085 6.046 1.00 95.19 90 LEU A N 1
ATOM 685 C CA . LEU A 1 90 ? 1.773 1.390 5.928 1.00 95.19 90 LEU A CA 1
ATOM 686 C C . LEU A 1 90 ? 1.881 2.040 7.302 1.00 95.19 90 LEU A C 1
ATOM 688 O O . LEU A 1 90 ? 0.861 2.207 7.966 1.00 95.19 90 LEU A O 1
ATOM 692 N N . SER A 1 91 ? 3.087 2.420 7.727 1.00 86.44 91 SER A N 1
ATOM 693 C CA . SER A 1 91 ? 3.317 3.158 8.986 1.00 86.44 91 SER A CA 1
ATOM 694 C C . SER A 1 91 ? 2.565 2.588 10.209 1.00 86.44 91 SER A C 1
ATOM 696 O O . SER A 1 91 ? 2.040 3.328 11.038 1.00 86.44 91 SER A O 1
ATOM 698 N N . GLY A 1 92 ? 2.469 1.256 10.315 1.00 86.81 92 GLY A N 1
ATOM 699 C CA . GLY A 1 92 ? 1.766 0.563 11.407 1.00 86.81 92 GLY A CA 1
ATOM 700 C C . GLY A 1 92 ? 0.242 0.440 11.249 1.00 86.81 92 GLY A C 1
ATOM 701 O O . GLY A 1 92 ? -0.413 -0.106 12.134 1.00 86.81 92 GLY A O 1
ATOM 702 N N . ARG A 1 93 ? -0.326 0.907 10.134 1.00 93.75 93 ARG A N 1
ATOM 703 C CA . ARG A 1 93 ? -1.735 0.743 9.753 1.00 93.75 93 ARG A CA 1
ATOM 704 C C . ARG A 1 93 ? -1.896 -0.367 8.728 1.00 93.75 93 ARG A C 1
ATOM 706 O O . ARG A 1 93 ? -1.005 -0.590 7.913 1.00 93.75 93 ARG A O 1
ATOM 713 N N . GLN A 1 94 ? -3.040 -1.037 8.773 1.00 95.19 94 GLN A N 1
ATOM 714 C CA . GLN A 1 94 ? -3.365 -2.166 7.910 1.00 95.19 94 GLN A CA 1
ATOM 715 C C . GLN A 1 94 ? -4.589 -1.841 7.051 1.00 95.19 94 GLN A C 1
ATOM 717 O O . GLN A 1 94 ? -5.594 -1.345 7.558 1.00 95.19 94 GLN A O 1
ATOM 722 N N . TYR A 1 95 ? -4.503 -2.170 5.766 1.00 96.12 95 TYR A N 1
ATOM 723 C CA . TYR A 1 95 ? -5.544 -1.953 4.768 1.00 96.12 95 TYR A CA 1
ATOM 724 C C . TYR A 1 95 ? -5.763 -3.254 4.007 1.00 96.12 95 TYR A C 1
ATOM 726 O O . TYR A 1 95 ? -4.802 -3.896 3.579 1.00 96.12 95 TYR A O 1
ATOM 734 N N . GLN A 1 96 ? -7.019 -3.640 3.830 1.00 96.50 96 GLN A N 1
ATOM 735 C CA . GLN A 1 96 ? -7.379 -4.749 2.964 1.00 96.50 96 GLN A CA 1
ATOM 736 C C . GLN A 1 96 ? -7.272 -4.303 1.507 1.00 96.50 96 GLN A C 1
ATOM 738 O O . GLN A 1 96 ? -7.808 -3.252 1.139 1.00 96.50 96 GLN A O 1
ATOM 743 N N . LEU A 1 97 ? -6.585 -5.101 0.691 1.00 95.62 97 LEU A N 1
ATOM 744 C CA . LEU A 1 97 ? -6.561 -4.947 -0.755 1.00 95.62 97 LEU A CA 1
ATOM 745 C C . LEU A 1 97 ? -7.750 -5.696 -1.343 1.00 95.62 97 LEU A C 1
ATOM 747 O O . LEU A 1 97 ? -7.879 -6.906 -1.184 1.00 95.62 97 LEU A O 1
ATOM 751 N N . VAL A 1 98 ? -8.606 -4.972 -2.053 1.00 93.94 98 VAL A N 1
ATOM 752 C CA . VAL A 1 98 ? -9.689 -5.564 -2.838 1.00 93.94 98 VAL A CA 1
ATOM 753 C C . VAL A 1 98 ? -9.377 -5.312 -4.301 1.00 93.94 98 VAL A C 1
ATOM 755 O O . VAL A 1 98 ? -9.351 -4.160 -4.736 1.00 93.94 98 VAL A O 1
ATOM 758 N N . ASP A 1 99 ? -9.088 -6.381 -5.044 1.00 90.00 99 ASP A N 1
ATOM 759 C CA . ASP A 1 99 ? -8.793 -6.287 -6.473 1.00 90.00 99 ASP A CA 1
ATOM 760 C C . ASP A 1 99 ? -9.993 -5.691 -7.214 1.00 90.00 99 ASP A C 1
ATOM 762 O O . ASP A 1 99 ? -11.140 -6.126 -7.062 1.00 90.00 99 ASP A O 1
ATOM 766 N N . LEU A 1 100 ? -9.722 -4.670 -8.018 1.00 84.19 100 LEU A N 1
ATOM 767 C CA . LEU A 1 100 ? -10.697 -4.084 -8.918 1.00 84.19 100 LEU A CA 1
ATOM 768 C C . LEU A 1 100 ? -10.731 -4.909 -10.207 1.00 84.19 100 LEU A C 1
ATOM 770 O O . LEU A 1 100 ? -10.369 -4.432 -11.285 1.00 84.19 100 LEU A O 1
ATOM 774 N N . VAL A 1 101 ? -11.181 -6.161 -10.103 1.00 62.91 101 VAL A N 1
ATOM 775 C CA . VAL A 1 101 ? -11.397 -7.015 -11.274 1.00 62.91 101 VAL A CA 1
ATOM 776 C C . VAL A 1 101 ? -12.616 -6.482 -12.037 1.00 62.91 101 VAL A C 1
ATOM 778 O O . VAL A 1 101 ? -13.755 -6.695 -11.628 1.00 62.91 101 VAL A O 1
ATOM 781 N N . GLY A 1 102 ? -12.389 -5.785 -13.155 1.00 46.78 102 GLY A N 1
ATOM 782 C CA . GLY A 1 102 ? -13.443 -5.481 -14.133 1.00 46.78 102 GLY A CA 1
ATOM 783 C C . GLY A 1 102 ? -14.200 -4.156 -13.975 1.00 46.78 102 GLY A C 1
ATOM 784 O O . GLY A 1 102 ? -15.394 -4.113 -14.262 1.00 46.78 102 GLY A O 1
ATOM 785 N N . ILE A 1 103 ? -13.534 -3.061 -13.592 1.00 39.69 103 ILE A N 1
ATOM 786 C CA . ILE A 1 103 ? -14.035 -1.707 -13.903 1.00 39.69 103 ILE A CA 1
ATOM 787 C C . ILE A 1 103 ? -12.998 -0.984 -14.764 1.00 39.69 103 ILE A C 1
ATOM 789 O O . ILE A 1 103 ? -12.262 -0.125 -14.283 1.00 39.69 103 ILE A O 1
ATOM 793 N N . LEU A 1 104 ? -12.920 -1.410 -16.024 1.00 37.66 104 LEU A N 1
ATOM 794 C CA . LEU A 1 104 ? -12.655 -0.610 -17.224 1.00 37.66 104 LEU A CA 1
ATOM 795 C C . LEU A 1 104 ? -13.076 -1.432 -18.446 1.00 37.66 104 LEU A C 1
ATOM 797 O O . LEU A 1 104 ? -12.702 -2.626 -18.499 1.00 37.66 104 LEU A O 1
#

pLDDT: mean 90.78, std 10.39, range [37.66, 97.44]